Protein AF-A0ABD6CDL2-F1 (afdb_monomer_lite)

pLDDT: mean 93.13, std 12.52, range [41.25, 98.81]

Organism: NCBI:txid1126241

Sequence (153 aa):
MSIQTDAVYERGVHLAAWQAGVVGGLVGAGVMAVLMVLMNPPVLTAAIPALYGVSGGIAGVTIHLAHGAVLGVAFAAVVQSGAVGDRTVGRLLGAGIVWGVLVWATMAALVMPVWLASVGFPMAPPFPNFAVPSLLWHVVYGGALGAVYVVVR

Secondary structure (DSSP, 8-state):
----------------HHHHHHHHHHHHHHHHHHHHHHH-THIIIIIHHHTTT--SHHHHHHHHHHHHHHHHHHHHHHHHTTTT-S--HHHHHHHHHHHHHHHIIIIIIIIHHHHHHHTT-TTPPPSS---HHHHHHHHHHHHHHHHHHHHH-

Radius of gyration: 18.19 Å; chains: 1; bounding box: 58×33×52 Å

Foldseek 3Di:
DDDDDDDPPPPFQQDDLLVLLLVLLLQLLVQLQVLCVVPPVCCQQPQQLLLVPGGGNVSSSVSSSVVSSVLSSVLSVCVVVCVLPDPDLVSLLVSLLVSLQVCCVPVVQAVSLVSCVVSPPVPRDDHRRNDPSSSVSSSSSSNSSSNSSVRRD

Structure (mmCIF, N/CA/C/O backbone):
data_AF-A0ABD6CDL2-F1
#
_entry.id   AF-A0ABD6CDL2-F1
#
loop_
_atom_site.group_PDB
_atom_site.id
_atom_site.type_symbol
_atom_site.label_atom_id
_atom_site.label_alt_id
_atom_site.label_comp_id
_atom_site.label_asym_id
_atom_site.label_entity_id
_atom_site.label_seq_id
_atom_site.pdbx_PDB_ins_code
_atom_site.Cartn_x
_atom_site.Cartn_y
_atom_site.Cartn_z
_atom_site.occupancy
_atom_site.B_iso_or_equiv
_atom_site.auth_seq_id
_atom_site.auth_comp_id
_atom_site.auth_asym_id
_atom_site.auth_atom_id
_atom_site.pdbx_PDB_model_num
ATOM 1 N N . MET A 1 1 ? -41.133 19.613 31.901 1.00 41.25 1 MET A N 1
ATOM 2 C CA . MET A 1 1 ? -40.017 18.705 31.549 1.00 41.25 1 MET A CA 1
ATOM 3 C C . MET A 1 1 ? -39.926 18.736 30.025 1.00 41.25 1 MET A C 1
ATOM 5 O O . MET A 1 1 ? -40.907 18.340 29.422 1.00 41.25 1 MET A O 1
ATOM 9 N N . SER A 1 2 ? -38.995 19.419 29.332 1.00 50.16 2 SER A N 1
ATOM 10 C CA . SER A 1 2 ? -37.512 19.401 29.407 1.00 50.16 2 SER A CA 1
ATOM 11 C C . SER A 1 2 ? -37.005 17.952 29.325 1.00 50.16 2 SER A C 1
ATOM 13 O O . SER A 1 2 ? -37.412 17.165 30.168 1.00 50.16 2 SER A O 1
ATOM 15 N N . ILE A 1 3 ? -36.225 17.484 28.343 1.00 49.25 3 ILE A N 1
ATOM 16 C CA . ILE A 1 3 ? -35.431 18.062 27.240 1.00 49.25 3 ILE A CA 1
ATOM 17 C C . ILE A 1 3 ? -35.445 17.020 26.100 1.00 49.25 3 ILE A C 1
ATOM 19 O O . ILE A 1 3 ? -35.253 15.841 26.376 1.00 49.25 3 ILE A O 1
ATOM 23 N N . GLN A 1 4 ? -35.632 17.428 24.840 1.00 52.75 4 GLN A N 1
ATOM 24 C CA . GLN A 1 4 ? -35.309 16.587 23.681 1.00 52.75 4 GLN A CA 1
ATOM 25 C C . GLN A 1 4 ? -34.071 17.189 23.015 1.00 52.75 4 GLN A C 1
ATOM 27 O O . GLN A 1 4 ? -34.171 18.135 22.238 1.00 52.75 4 GLN A O 1
ATOM 32 N N . THR A 1 5 ? -32.902 16.658 23.355 1.00 65.38 5 THR A N 1
ATOM 33 C CA . THR A 1 5 ? -31.678 16.861 22.576 1.00 65.38 5 THR A CA 1
ATOM 34 C C . THR A 1 5 ? -31.195 15.472 22.243 1.00 65.38 5 THR A C 1
ATOM 36 O O . THR A 1 5 ? -30.789 14.784 23.161 1.00 65.38 5 THR A O 1
ATOM 39 N N . ASP A 1 6 ? -31.303 15.073 20.979 1.00 51.34 6 ASP A N 1
ATOM 40 C CA . ASP A 1 6 ? -30.509 13.995 20.383 1.00 51.34 6 ASP A CA 1
ATOM 41 C C . ASP A 1 6 ? -30.642 14.088 18.863 1.00 51.34 6 ASP A C 1
ATOM 43 O O . ASP A 1 6 ? -31.449 13.423 18.220 1.00 51.34 6 ASP A O 1
ATOM 47 N N . ALA A 1 7 ? -29.865 14.998 18.287 1.00 50.59 7 ALA A N 1
ATOM 48 C CA . ALA A 1 7 ? -29.439 14.907 16.899 1.00 50.59 7 ALA A CA 1
ATOM 49 C C . ALA A 1 7 ? -28.127 15.681 16.758 1.00 50.59 7 ALA A C 1
ATOM 51 O O . ALA A 1 7 ? -28.027 16.669 16.029 1.00 50.59 7 ALA A O 1
ATOM 52 N N . VAL A 1 8 ? -27.103 15.241 17.494 1.00 54.50 8 VAL A N 1
ATOM 53 C CA . VAL A 1 8 ? -25.739 15.486 17.031 1.00 54.50 8 VAL A CA 1
ATOM 54 C C . VAL A 1 8 ? -25.625 14.721 15.715 1.00 54.50 8 VAL A C 1
ATOM 56 O O . VAL A 1 8 ? -25.779 13.504 15.675 1.00 54.50 8 VAL A O 1
ATOM 59 N N . TYR A 1 9 ? -25.453 15.457 14.622 1.00 49.09 9 TYR A N 1
ATOM 60 C CA . TYR A 1 9 ? -25.135 14.920 13.307 1.00 49.09 9 TYR A CA 1
ATOM 61 C C . TYR A 1 9 ? -23.810 14.138 13.370 1.00 49.09 9 TYR A C 1
ATOM 63 O O . TYR A 1 9 ? -22.766 14.662 12.989 1.00 49.09 9 TYR A O 1
ATOM 71 N N . GLU A 1 10 ? -23.820 12.871 13.781 1.00 50.38 10 GLU A N 1
ATOM 72 C CA . GLU A 1 10 ? -22.742 11.949 13.415 1.00 50.38 10 GLU A CA 1
ATOM 73 C C . GLU A 1 10 ? -22.980 11.494 11.977 1.00 50.38 10 GLU A C 1
ATOM 75 O O . GLU A 1 10 ? -23.460 10.404 11.683 1.00 50.38 10 GLU A O 1
ATOM 80 N N . ARG A 1 11 ? -22.656 12.378 11.031 1.00 51.09 11 ARG A N 1
ATOM 81 C CA . ARG A 1 11 ? -22.564 12.020 9.613 1.00 51.09 11 ARG A CA 1
ATOM 82 C C . ARG A 1 11 ? -21.207 11.349 9.359 1.00 51.09 11 ARG A C 1
ATOM 84 O O . ARG A 1 11 ? -20.429 11.808 8.528 1.00 51.09 11 ARG A O 1
ATOM 91 N N . GLY A 1 12 ? -20.903 10.304 10.127 1.00 59.47 12 GLY A N 1
ATOM 92 C CA . GLY A 1 12 ? -19.770 9.420 9.884 1.00 59.47 12 GLY A CA 1
ATOM 93 C C . GLY A 1 12 ? -20.116 8.490 8.729 1.00 59.47 12 GLY A C 1
ATOM 94 O O . GLY A 1 12 ? -21.172 7.857 8.725 1.00 59.47 12 GLY A O 1
ATOM 95 N N . VAL A 1 13 ? -19.268 8.426 7.704 1.00 68.94 13 VAL A N 1
ATOM 96 C CA . VAL A 1 13 ? -19.440 7.436 6.637 1.00 68.94 13 VAL A CA 1
ATOM 97 C C . VAL A 1 13 ? -19.060 6.074 7.222 1.00 68.94 13 VAL A C 1
ATOM 99 O O . VAL A 1 13 ? -17.887 5.722 7.226 1.00 68.94 13 VAL A O 1
ATOM 102 N N . HIS A 1 14 ? -20.032 5.320 7.738 1.00 85.19 14 HIS A N 1
ATOM 103 C CA . HIS A 1 14 ? -19.809 3.942 8.180 1.00 85.19 14 HIS A CA 1
ATOM 104 C C . HIS A 1 14 ? -19.853 3.004 6.976 1.00 85.19 14 HIS A C 1
ATOM 106 O O . HIS A 1 14 ? -20.922 2.621 6.493 1.00 85.19 14 HIS A O 1
ATOM 112 N N . LEU A 1 15 ? -18.674 2.651 6.472 1.00 92.50 15 LEU A N 1
ATOM 113 C CA . LEU A 1 15 ? -18.523 1.743 5.343 1.00 92.50 15 LEU A CA 1
ATOM 114 C C . LEU A 1 15 ? -18.585 0.278 5.788 1.00 92.50 15 LEU A C 1
ATOM 116 O O . LEU A 1 15 ? -18.197 -0.083 6.903 1.00 92.50 15 LEU A O 1
ATOM 120 N N . ALA A 1 16 ? -19.003 -0.609 4.881 1.00 95.69 16 ALA A N 1
ATOM 121 C CA . ALA A 1 16 ? -18.757 -2.033 5.075 1.00 95.69 16 A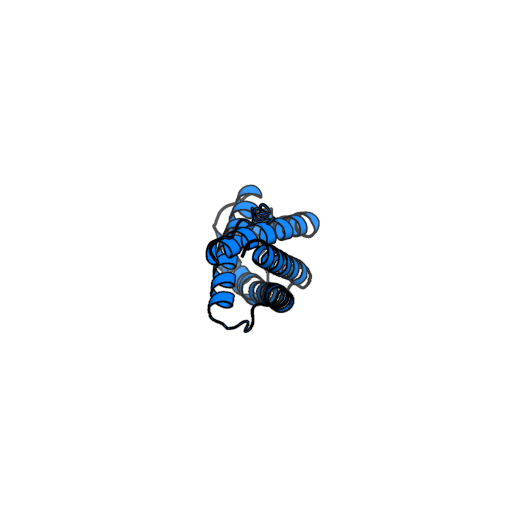LA A CA 1
ATOM 122 C C . A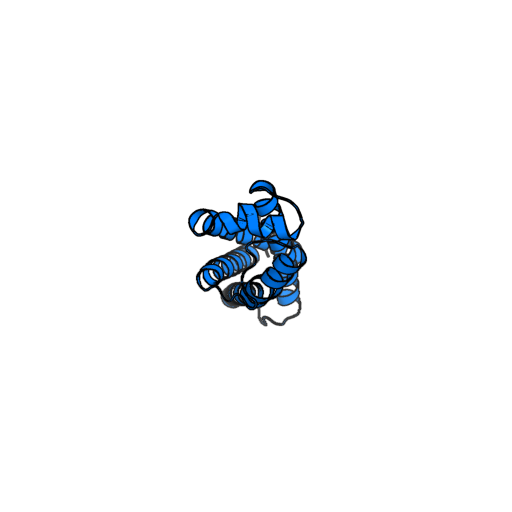LA A 1 16 ? -17.241 -2.285 5.169 1.00 95.69 16 ALA A C 1
ATOM 124 O O . ALA A 1 16 ? -16.448 -1.584 4.543 1.00 95.69 16 ALA A O 1
ATOM 125 N N . ALA A 1 17 ? -16.822 -3.317 5.906 1.00 95.75 17 ALA A N 1
ATOM 126 C CA . ALA A 1 17 ? -15.401 -3.587 6.156 1.00 95.75 17 ALA A CA 1
ATOM 127 C C . ALA A 1 17 ? -14.556 -3.627 4.868 1.00 95.75 17 ALA A C 1
ATOM 129 O O . ALA A 1 17 ? -13.508 -2.996 4.790 1.00 95.75 17 ALA A O 1
ATOM 130 N N . TRP A 1 18 ? -15.031 -4.306 3.821 1.00 97.62 18 TRP A N 1
ATOM 131 C CA . TRP A 1 18 ? -14.308 -4.373 2.550 1.00 97.62 18 TRP A CA 1
ATOM 132 C C . TRP A 1 18 ? -14.230 -3.011 1.840 1.00 97.62 18 TRP A C 1
ATOM 134 O O . TRP A 1 18 ? -13.211 -2.716 1.229 1.00 97.62 18 TRP A O 1
ATOM 144 N N . GLN A 1 19 ? -15.256 -2.159 1.959 1.00 98.44 19 GLN A N 1
ATOM 145 C CA . GLN A 1 19 ? -15.261 -0.802 1.398 1.00 98.44 19 GLN A CA 1
ATOM 146 C C . GLN A 1 19 ? -14.285 0.104 2.153 1.00 98.44 19 GLN A C 1
ATOM 148 O O . GLN A 1 19 ? -13.510 0.818 1.521 1.00 98.44 19 GLN A O 1
ATOM 153 N N . ALA A 1 20 ? -14.267 0.032 3.488 1.00 97.56 20 ALA A N 1
ATOM 154 C CA . ALA A 1 20 ? -13.263 0.702 4.315 1.00 97.56 20 ALA A CA 1
ATOM 155 C C . ALA A 1 20 ? -11.843 0.253 3.930 1.00 97.56 20 ALA A C 1
ATOM 157 O O . ALA A 1 20 ? -10.942 1.078 3.795 1.00 97.56 20 ALA A O 1
ATOM 158 N N . GLY A 1 21 ? -11.673 -1.048 3.668 1.00 98.31 21 GLY A N 1
ATOM 159 C CA . GLY A 1 21 ? -10.452 -1.628 3.117 1.00 98.31 21 GLY A CA 1
ATOM 160 C C . GLY A 1 21 ? -10.061 -1.025 1.768 1.00 98.31 21 GLY A C 1
ATOM 161 O O . GLY A 1 21 ? -8.927 -0.588 1.616 1.00 98.31 21 GLY A O 1
ATOM 162 N N . VAL A 1 22 ? -10.990 -0.934 0.809 1.00 98.75 22 VAL A N 1
ATOM 163 C CA . VAL A 1 22 ? -10.743 -0.305 -0.503 1.00 98.75 22 VAL A CA 1
ATOM 164 C C . VAL A 1 22 ? -10.304 1.149 -0.346 1.00 98.75 22 VAL A C 1
ATOM 166 O O . VAL A 1 22 ? -9.288 1.537 -0.917 1.00 98.75 22 VAL A O 1
ATOM 169 N N . VAL A 1 23 ? -11.032 1.951 0.436 1.00 98.50 23 VAL A N 1
ATOM 170 C CA . VAL A 1 23 ? -10.713 3.376 0.626 1.00 98.50 23 VAL A CA 1
ATOM 171 C C . VAL A 1 23 ? -9.357 3.539 1.316 1.00 98.50 23 VAL A C 1
ATOM 173 O O . VAL A 1 23 ? -8.524 4.311 0.842 1.00 98.50 23 VAL A O 1
ATOM 176 N N . GLY A 1 24 ? -9.088 2.767 2.373 1.00 98.56 24 GLY A N 1
ATOM 177 C CA . GLY A 1 24 ? -7.787 2.765 3.045 1.00 98.56 24 GLY A CA 1
ATOM 178 C C . GLY A 1 24 ? -6.647 2.308 2.136 1.00 98.56 24 GLY A C 1
ATOM 179 O O . GLY A 1 24 ? -5.582 2.919 2.137 1.00 98.56 24 GLY A O 1
ATOM 180 N N . GLY A 1 25 ? -6.887 1.295 1.305 1.00 98.75 25 GLY A N 1
ATOM 181 C CA . GLY A 1 25 ? -5.961 0.805 0.287 1.00 98.75 25 GLY A CA 1
ATOM 182 C C . GLY A 1 25 ? -5.621 1.840 -0.773 1.00 98.75 25 GLY A C 1
ATOM 183 O O . GLY A 1 25 ? -4.447 2.040 -1.077 1.00 98.75 25 GLY A O 1
ATOM 184 N N . LEU A 1 26 ? -6.625 2.543 -1.295 1.00 98.81 26 LEU A N 1
ATOM 185 C CA . LEU A 1 26 ? -6.431 3.616 -2.270 1.00 98.81 26 LEU A CA 1
ATOM 186 C C . LEU A 1 26 ? -5.655 4.791 -1.671 1.00 98.81 26 LEU A C 1
ATOM 188 O O . LEU A 1 26 ? -4.699 5.262 -2.284 1.00 98.81 26 LEU A O 1
ATOM 192 N N . VAL A 1 27 ? -6.027 5.244 -0.470 1.00 98.75 27 VAL A N 1
ATOM 193 C CA . VAL A 1 27 ? -5.327 6.346 0.210 1.00 98.75 27 VAL A CA 1
ATOM 194 C C . VAL A 1 27 ? -3.891 5.945 0.534 1.00 98.75 27 VAL A C 1
ATOM 196 O O . VAL A 1 27 ? -2.963 6.681 0.201 1.00 98.75 27 VAL A O 1
ATOM 199 N N . GLY A 1 28 ? -3.690 4.763 1.119 1.00 98.81 28 GLY A N 1
ATOM 200 C CA . GLY A 1 28 ? -2.362 4.251 1.436 1.00 98.81 28 GLY A CA 1
ATOM 201 C C . GLY A 1 28 ? -1.481 4.137 0.196 1.00 98.81 28 GLY A C 1
ATOM 202 O O . GLY A 1 28 ? -0.341 4.597 0.216 1.00 98.81 28 GLY A O 1
ATOM 203 N N . ALA A 1 29 ? -2.003 3.580 -0.901 1.00 98.75 29 ALA A N 1
ATOM 204 C CA . ALA A 1 29 ? -1.249 3.442 -2.146 1.00 98.75 29 ALA A CA 1
ATOM 205 C C . ALA A 1 29 ? -1.001 4.797 -2.819 1.00 98.75 29 ALA A C 1
ATOM 207 O O . ALA A 1 29 ? 0.043 4.994 -3.430 1.00 98.75 29 ALA A O 1
ATOM 208 N N . GLY A 1 30 ? -1.908 5.763 -2.668 1.00 98.69 30 GLY A N 1
ATOM 209 C CA . GLY A 1 30 ? -1.701 7.135 -3.128 1.00 98.69 30 GLY A CA 1
ATOM 210 C C . GLY A 1 30 ? -0.553 7.825 -2.391 1.00 98.69 30 GLY A C 1
ATOM 211 O O . GLY A 1 30 ? 0.351 8.366 -3.027 1.00 98.69 30 GLY A O 1
ATOM 212 N N . VAL A 1 31 ? -0.535 7.753 -1.056 1.00 98.62 31 VAL A N 1
ATOM 213 C CA . VAL A 1 31 ? 0.567 8.299 -0.242 1.00 98.62 31 VAL A CA 1
ATOM 214 C C . VAL A 1 31 ? 1.883 7.600 -0.588 1.00 98.62 31 VAL A C 1
ATOM 216 O O . VAL A 1 31 ? 2.911 8.252 -0.777 1.00 98.62 31 VAL A O 1
ATOM 219 N N . MET A 1 32 ? 1.847 6.277 -0.736 1.00 98.44 32 MET A N 1
ATOM 220 C CA . MET A 1 32 ? 2.998 5.485 -1.153 1.00 98.44 32 MET A CA 1
ATOM 221 C C . MET A 1 32 ? 3.511 5.897 -2.540 1.00 98.44 32 MET A C 1
ATOM 223 O O . MET A 1 32 ? 4.717 6.063 -2.718 1.00 98.44 32 MET A O 1
ATOM 227 N N . ALA A 1 33 ? 2.615 6.121 -3.503 1.00 98.31 33 ALA A N 1
ATOM 228 C CA . ALA A 1 33 ? 2.970 6.562 -4.846 1.00 98.31 33 ALA A CA 1
ATOM 229 C C . ALA A 1 33 ? 3.679 7.921 -4.831 1.00 98.31 33 ALA A C 1
ATOM 231 O O . ALA A 1 33 ? 4.666 8.095 -5.543 1.00 98.31 33 ALA A O 1
ATOM 232 N N . VAL A 1 34 ? 3.239 8.862 -3.987 1.00 98.31 34 VAL A N 1
ATOM 233 C CA . VAL A 1 34 ? 3.937 10.148 -3.807 1.00 98.31 34 VAL A CA 1
ATOM 234 C C . VAL A 1 34 ? 5.376 9.918 -3.339 1.00 98.31 34 VAL A C 1
ATOM 236 O O . VAL A 1 34 ? 6.301 10.482 -3.921 1.00 98.31 34 VAL A O 1
ATOM 239 N N . LEU A 1 35 ? 5.594 9.043 -2.352 1.00 97.56 35 LEU A N 1
ATOM 240 C CA . LEU A 1 35 ? 6.949 8.707 -1.896 1.00 97.56 35 LEU A CA 1
ATOM 241 C C . LEU A 1 35 ? 7.786 8.054 -3.001 1.00 97.56 35 LEU A C 1
ATOM 243 O O . LEU A 1 35 ? 8.952 8.407 -3.166 1.00 97.56 35 LEU A O 1
ATOM 247 N N . MET A 1 36 ? 7.201 7.150 -3.793 1.00 97.12 36 MET A N 1
ATOM 248 C CA . MET A 1 36 ? 7.892 6.546 -4.935 1.00 97.12 3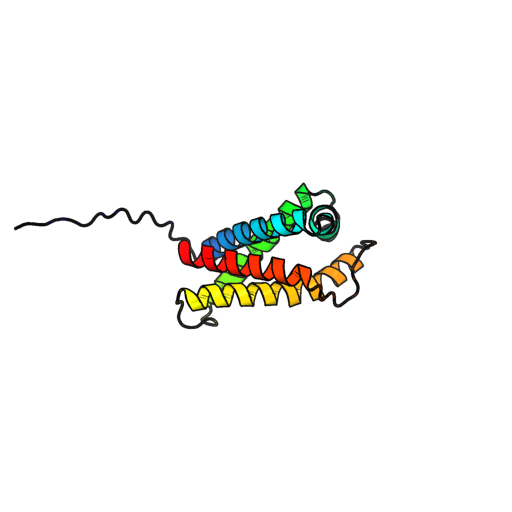6 MET A CA 1
ATOM 249 C C . MET A 1 36 ? 8.297 7.594 -5.972 1.00 97.12 36 MET A C 1
ATOM 251 O O . MET A 1 36 ? 9.430 7.560 -6.436 1.00 97.12 36 MET A O 1
ATOM 255 N N . VAL A 1 37 ? 7.423 8.548 -6.311 1.00 97.31 37 VAL A N 1
ATOM 256 C CA . VAL A 1 37 ? 7.759 9.639 -7.245 1.00 97.31 37 VAL A CA 1
ATOM 257 C C . VAL A 1 37 ? 8.938 10.464 -6.730 1.00 97.31 37 VAL A C 1
ATOM 259 O O . VAL A 1 37 ? 9.809 10.831 -7.513 1.00 97.31 37 VAL A O 1
ATOM 262 N N . LEU A 1 38 ? 8.992 10.729 -5.423 1.00 97.12 38 LEU A N 1
ATOM 263 C CA . LEU A 1 38 ? 10.046 11.545 -4.817 1.00 97.12 38 LEU A CA 1
ATOM 264 C C . LEU A 1 38 ? 11.373 10.794 -4.637 1.00 97.12 38 LEU A C 1
ATOM 266 O O . LEU A 1 38 ? 12.431 11.415 -4.681 1.00 97.12 38 LEU A O 1
ATOM 270 N N . MET A 1 39 ? 11.331 9.479 -4.408 1.00 96.69 39 MET A N 1
ATOM 271 C CA . MET A 1 39 ? 12.503 8.704 -3.981 1.00 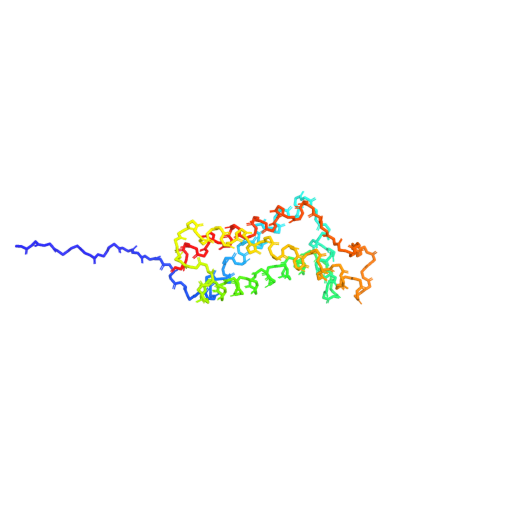96.69 39 MET A CA 1
ATOM 272 C C . MET A 1 39 ? 13.020 7.728 -5.044 1.00 96.69 39 MET A C 1
ATOM 274 O O . MET A 1 39 ? 14.213 7.436 -5.065 1.00 96.69 39 MET A O 1
ATOM 278 N N . ASN A 1 40 ? 12.148 7.188 -5.900 1.00 96.62 40 ASN A N 1
ATOM 279 C CA . ASN A 1 40 ? 12.512 6.270 -6.983 1.00 96.62 40 ASN A CA 1
ATOM 280 C C . ASN A 1 40 ? 11.436 6.230 -8.099 1.00 96.62 40 ASN A C 1
ATOM 282 O O . ASN A 1 40 ? 10.743 5.216 -8.264 1.00 96.62 40 ASN A O 1
ATOM 286 N N . PRO A 1 41 ? 11.278 7.317 -8.880 1.00 96.62 41 PRO A N 1
ATOM 287 C CA . PRO A 1 41 ? 10.234 7.414 -9.902 1.00 96.62 41 PRO A CA 1
ATOM 288 C C . PRO A 1 41 ? 10.175 6.247 -10.915 1.00 96.62 41 PRO A C 1
ATOM 290 O O . PRO A 1 41 ? 9.058 5.854 -11.270 1.00 96.62 41 PRO A O 1
ATOM 293 N N . PRO A 1 42 ? 11.302 5.634 -11.352 1.00 96.69 42 PRO A N 1
ATOM 294 C CA . PRO A 1 42 ? 11.291 4.467 -12.242 1.00 96.69 42 PRO A CA 1
ATOM 295 C C . PRO A 1 42 ? 10.435 3.282 -11.776 1.00 96.69 42 PRO A C 1
ATOM 297 O O . PRO A 1 42 ? 9.972 2.498 -12.608 1.00 96.69 42 PRO A O 1
ATOM 300 N N . VAL A 1 43 ? 10.176 3.146 -10.470 1.00 96.38 43 VAL A N 1
ATOM 301 C CA . VAL A 1 43 ? 9.294 2.091 -9.946 1.00 96.38 43 VAL A CA 1
ATOM 302 C C . VAL A 1 43 ? 7.877 2.232 -10.509 1.00 96.38 43 VAL A C 1
ATOM 304 O O . VAL A 1 43 ? 7.300 1.243 -10.957 1.00 96.38 43 VAL A O 1
ATOM 307 N N . LEU A 1 44 ? 7.334 3.453 -10.553 1.00 97.56 44 LEU A N 1
ATOM 308 C CA . LEU A 1 44 ? 5.998 3.718 -11.093 1.00 97.56 44 LEU A CA 1
ATOM 309 C C . LEU A 1 44 ? 6.000 3.869 -12.611 1.00 97.56 44 LEU A C 1
ATOM 311 O O . LEU A 1 44 ? 5.038 3.478 -13.259 1.00 97.56 44 LEU A O 1
ATOM 315 N N . THR A 1 45 ? 7.040 4.448 -13.205 1.00 97.62 45 THR A N 1
ATOM 316 C CA . THR A 1 45 ? 7.018 4.747 -14.647 1.00 97.62 45 THR A CA 1
ATOM 317 C C . THR A 1 45 ? 7.439 3.574 -15.526 1.00 97.62 45 THR A C 1
ATOM 319 O O . THR A 1 45 ? 7.062 3.548 -16.699 1.00 97.62 45 THR A O 1
ATOM 322 N N . ALA A 1 46 ? 8.173 2.604 -14.970 1.00 97.50 46 ALA A N 1
ATOM 323 C CA . ALA A 1 46 ? 8.681 1.447 -15.701 1.00 97.50 46 ALA A CA 1
ATOM 324 C C . ALA A 1 46 ? 8.341 0.114 -15.023 1.00 97.50 46 ALA A C 1
ATOM 326 O O . ALA A 1 46 ? 7.666 -0.709 -15.634 1.00 97.50 46 ALA A O 1
ATOM 327 N N . ALA A 1 47 ? 8.765 -0.109 -13.774 1.00 97.25 47 ALA A N 1
ATOM 328 C CA . ALA A 1 47 ? 8.690 -1.444 -13.171 1.00 97.25 47 ALA A CA 1
ATOM 329 C C . ALA A 1 47 ? 7.243 -1.933 -12.970 1.00 97.25 47 ALA A C 1
ATOM 331 O O . ALA A 1 47 ? 6.874 -2.994 -13.460 1.00 97.25 47 ALA A O 1
ATOM 332 N N . ILE A 1 48 ? 6.397 -1.155 -12.289 1.00 97.81 48 ILE A N 1
ATOM 333 C CA . ILE A 1 48 ? 5.001 -1.534 -12.027 1.00 97.81 48 ILE A CA 1
ATOM 334 C C . ILE A 1 48 ? 4.189 -1.769 -13.314 1.00 97.81 48 ILE A C 1
ATOM 336 O O . ILE A 1 48 ? 3.544 -2.815 -13.399 1.00 97.81 48 ILE A O 1
ATOM 340 N N . PRO A 1 49 ? 4.186 -0.875 -14.323 1.00 98.25 49 PRO A N 1
ATOM 341 C CA . PRO A 1 49 ? 3.426 -1.131 -15.544 1.00 98.25 49 PRO A CA 1
ATOM 342 C C . PRO A 1 49 ? 3.979 -2.326 -16.342 1.00 98.25 49 PRO A C 1
ATOM 344 O O . PRO A 1 49 ? 3.190 -3.081 -16.915 1.00 98.25 49 PRO A O 1
ATOM 347 N N . ALA A 1 50 ? 5.295 -2.575 -16.302 1.00 98.12 50 ALA A N 1
ATOM 348 C CA . ALA A 1 50 ? 5.909 -3.715 -16.986 1.00 98.12 50 ALA A CA 1
ATOM 349 C C . ALA A 1 50 ? 5.398 -5.076 -16.485 1.00 98.12 50 ALA A C 1
ATOM 351 O O . ALA A 1 50 ? 5.313 -6.002 -17.287 1.00 98.12 50 ALA A O 1
ATOM 352 N N . LEU A 1 51 ? 4.974 -5.193 -15.216 1.00 97.75 51 LEU A N 1
ATOM 353 C CA . LEU A 1 51 ? 4.332 -6.412 -14.683 1.00 97.75 51 LEU A CA 1
ATOM 354 C C . LEU A 1 51 ? 3.137 -6.865 -15.542 1.00 97.75 51 LEU A C 1
ATOM 356 O O . LEU A 1 51 ? 2.849 -8.054 -15.645 1.00 97.75 51 LEU A O 1
ATOM 360 N N . TYR A 1 52 ? 2.458 -5.918 -16.189 1.00 97.88 52 TYR A N 1
ATOM 361 C CA . TYR A 1 52 ? 1.276 -6.165 -17.013 1.00 97.88 52 TYR A CA 1
ATOM 362 C C . TYR A 1 52 ? 1.550 -5.990 -18.512 1.00 97.88 52 TYR A C 1
ATOM 364 O O . TYR A 1 52 ? 0.612 -5.896 -19.299 1.00 97.88 52 TYR A O 1
ATOM 372 N N . GLY A 1 53 ? 2.823 -5.925 -18.920 1.00 96.69 53 GLY A N 1
ATOM 373 C CA . GLY A 1 53 ? 3.211 -5.749 -20.323 1.00 96.69 53 GLY A CA 1
ATOM 374 C C . GLY A 1 53 ? 2.855 -4.378 -20.907 1.00 96.69 53 GLY A C 1
ATOM 375 O O . GLY A 1 53 ? 2.814 -4.223 -22.126 1.00 96.69 53 GLY A O 1
ATOM 376 N N . VAL A 1 54 ? 2.587 -3.384 -20.056 1.00 96.94 54 VAL A N 1
ATOM 377 C CA . VAL A 1 54 ? 2.262 -2.008 -20.460 1.00 96.94 54 VAL A CA 1
ATOM 378 C C . VAL A 1 54 ? 3.354 -1.037 -20.007 1.00 96.94 54 VAL A C 1
ATOM 380 O O . VAL A 1 54 ? 4.293 -1.409 -19.304 1.00 96.94 54 VAL A O 1
ATOM 383 N N . SER A 1 55 ? 3.258 0.227 -20.419 1.00 94.81 55 SER A N 1
ATOM 384 C CA . SER A 1 55 ? 4.243 1.262 -20.092 1.00 94.81 55 SER A CA 1
ATOM 385 C C . SER A 1 55 ? 3.586 2.594 -19.725 1.00 94.81 55 SER A C 1
ATOM 387 O O . SER A 1 55 ? 2.411 2.836 -20.007 1.00 94.81 55 SER A O 1
ATOM 389 N N . GLY A 1 56 ? 4.365 3.470 -19.086 1.00 95.31 56 GLY A N 1
ATOM 390 C CA . GLY A 1 56 ? 3.962 4.836 -18.763 1.00 95.31 56 GLY A CA 1
ATOM 391 C C . GLY A 1 56 ? 3.517 5.026 -17.312 1.00 95.31 56 GLY A C 1
ATOM 392 O O . GLY A 1 56 ? 2.901 4.161 -16.693 1.00 95.31 56 GLY A O 1
ATOM 393 N N . GLY A 1 57 ? 3.814 6.212 -16.771 1.00 96.50 57 GLY A N 1
ATOM 394 C CA . GLY A 1 57 ? 3.558 6.543 -15.366 1.00 96.50 57 GLY A CA 1
ATOM 395 C C . GLY A 1 57 ? 2.084 6.511 -14.969 1.00 96.50 57 GLY A C 1
ATOM 396 O O . GLY A 1 57 ? 1.777 6.081 -13.864 1.00 96.50 57 GLY A O 1
ATOM 397 N N . ILE A 1 58 ? 1.167 6.892 -15.868 1.00 97.50 58 ILE A N 1
ATOM 398 C CA . ILE A 1 58 ? -0.279 6.808 -15.599 1.00 97.50 58 ILE A CA 1
ATOM 399 C C . ILE A 1 58 ? -0.683 5.348 -15.385 1.00 97.50 58 ILE A C 1
ATOM 401 O O . ILE A 1 58 ? -1.281 5.036 -14.361 1.00 97.50 58 ILE A O 1
ATOM 405 N N . ALA A 1 59 ? -0.292 4.449 -16.298 1.00 98.25 59 ALA A N 1
ATOM 406 C CA . ALA A 1 59 ? -0.571 3.022 -16.160 1.00 98.25 59 ALA A CA 1
ATOM 407 C C . ALA A 1 59 ? 0.014 2.469 -14.854 1.00 98.25 59 ALA A C 1
ATOM 409 O O . ALA A 1 59 ? -0.682 1.779 -14.113 1.00 98.25 59 ALA A O 1
ATOM 410 N N . GLY A 1 60 ? 1.254 2.833 -14.524 1.00 98.44 60 GLY A N 1
ATOM 411 C CA . GLY A 1 60 ? 1.889 2.405 -13.283 1.00 98.44 60 GLY A CA 1
ATOM 412 C C . GLY A 1 60 ? 1.188 2.887 -12.017 1.00 98.44 60 GLY A C 1
ATOM 413 O O . GLY A 1 60 ? 0.957 2.086 -11.115 1.00 98.44 60 GLY A O 1
ATOM 414 N N . VAL A 1 61 ? 0.786 4.160 -11.952 1.00 98.50 61 VAL A N 1
ATOM 415 C CA . VAL A 1 61 ? 0.007 4.698 -10.823 1.00 98.50 61 VAL A CA 1
ATOM 416 C C . VAL A 1 61 ? -1.353 4.010 -10.727 1.00 98.50 61 VAL A C 1
ATOM 418 O O . VAL A 1 61 ? -1.732 3.578 -9.641 1.00 98.50 61 VAL A O 1
ATOM 421 N N . THR A 1 62 ? -2.071 3.841 -11.841 1.00 98.62 62 THR A N 1
ATOM 422 C CA . THR A 1 62 ? -3.368 3.148 -11.858 1.00 98.62 62 THR A CA 1
ATOM 423 C C . THR A 1 62 ? -3.242 1.713 -11.350 1.00 98.62 62 THR A C 1
ATOM 425 O O . THR A 1 62 ? -4.002 1.304 -10.473 1.00 98.62 62 THR A O 1
ATOM 428 N N . ILE A 1 63 ? -2.255 0.964 -11.846 1.00 98.69 63 ILE A N 1
ATOM 429 C CA . ILE A 1 63 ? -1.981 -0.410 -11.414 1.00 98.69 63 ILE A CA 1
ATOM 430 C C . ILE A 1 63 ? -1.592 -0.437 -9.932 1.00 98.69 63 ILE A C 1
ATOM 432 O O . ILE A 1 63 ? -2.055 -1.305 -9.192 1.00 98.69 63 ILE A O 1
ATOM 436 N N . HIS A 1 64 ? -0.775 0.508 -9.466 1.00 98.56 64 HIS A N 1
ATOM 437 C CA . HIS A 1 64 ? -0.370 0.578 -8.064 1.00 98.56 64 HIS A CA 1
ATOM 438 C C . HIS A 1 64 ? -1.563 0.822 -7.127 1.00 98.56 64 HIS A C 1
ATOM 440 O O . HIS A 1 64 ? -1.738 0.098 -6.146 1.00 98.56 64 HIS A O 1
ATOM 446 N N . LEU A 1 65 ? -2.427 1.783 -7.467 1.00 98.75 65 LEU A N 1
ATOM 447 C CA . LEU A 1 65 ? -3.660 2.058 -6.725 1.00 98.75 65 LEU A CA 1
ATOM 448 C C . LEU A 1 65 ? -4.613 0.856 -6.740 1.00 98.75 65 LEU A C 1
ATOM 450 O O . LEU A 1 65 ? -5.208 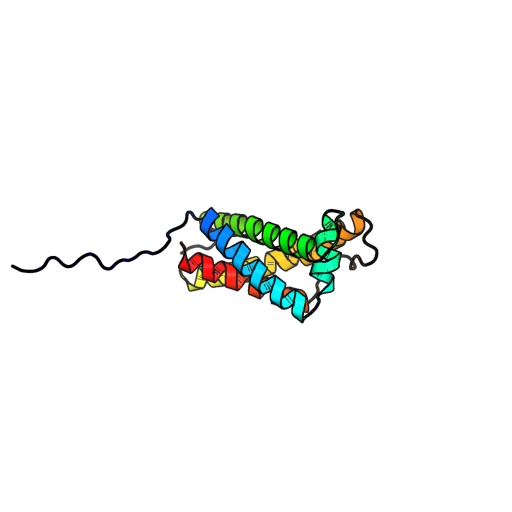0.540 -5.711 1.00 98.75 65 LEU A O 1
ATOM 454 N N . ALA A 1 66 ? -4.721 0.153 -7.872 1.00 98.75 66 ALA A N 1
ATOM 455 C CA . ALA A 1 66 ? -5.539 -1.051 -7.983 1.00 98.75 66 ALA A CA 1
ATOM 456 C C . ALA A 1 66 ? -5.054 -2.164 -7.038 1.00 98.75 66 ALA A C 1
ATOM 458 O O . ALA A 1 66 ? -5.865 -2.735 -6.308 1.00 98.75 66 ALA A O 1
ATOM 459 N N . HIS A 1 67 ? -3.742 -2.427 -6.973 1.00 98.62 67 HIS A N 1
ATOM 460 C CA . HIS A 1 67 ? -3.197 -3.360 -5.979 1.00 98.62 67 HIS A CA 1
ATOM 461 C C . HIS A 1 67 ? -3.482 -2.890 -4.557 1.00 98.62 67 HIS A C 1
ATOM 463 O O . HIS A 1 67 ? -3.906 -3.700 -3.739 1.00 98.62 67 HIS A O 1
ATOM 469 N N . GLY A 1 68 ? -3.297 -1.599 -4.268 1.00 98.81 68 GLY A N 1
ATOM 470 C CA . GLY A 1 68 ? -3.621 -1.019 -2.964 1.00 98.81 68 GLY A CA 1
ATOM 471 C C . GLY A 1 68 ? -5.061 -1.301 -2.542 1.00 98.81 68 GLY A C 1
ATOM 472 O O . GLY A 1 68 ? -5.298 -1.801 -1.447 1.00 98.81 68 GLY A O 1
ATOM 473 N N . ALA A 1 69 ? -6.027 -1.066 -3.432 1.00 98.81 69 ALA A N 1
ATOM 474 C CA . ALA A 1 69 ? -7.436 -1.354 -3.174 1.00 98.81 69 ALA A CA 1
ATOM 475 C C . ALA A 1 69 ? -7.688 -2.845 -2.880 1.00 98.81 69 ALA A C 1
ATOM 477 O O . ALA A 1 69 ? -8.342 -3.176 -1.889 1.00 98.81 69 ALA A O 1
ATOM 478 N N . VAL A 1 70 ? -7.142 -3.747 -3.705 1.00 98.81 70 VAL A N 1
ATOM 479 C CA . VAL A 1 70 ? -7.295 -5.206 -3.534 1.00 98.81 70 VAL A CA 1
ATOM 480 C C . VAL A 1 70 ? -6.658 -5.681 -2.225 1.00 98.81 70 VAL A C 1
ATOM 482 O O . VAL A 1 70 ? -7.270 -6.426 -1.458 1.00 98.81 70 VAL A O 1
ATOM 485 N N . LEU A 1 71 ? -5.450 -5.207 -1.924 1.00 98.81 71 LEU A N 1
ATOM 486 C CA . LEU A 1 71 ? -4.750 -5.508 -0.678 1.00 98.81 71 LEU A CA 1
ATOM 487 C C . LEU A 1 71 ? -5.477 -4.924 0.537 1.00 98.81 71 LEU A C 1
ATOM 489 O O . LEU A 1 71 ? -5.418 -5.503 1.620 1.00 98.81 71 LEU A O 1
ATOM 493 N N . GLY A 1 72 ? -6.183 -3.808 0.378 1.00 98.75 72 GLY A N 1
ATOM 494 C CA . GLY A 1 72 ? -7.025 -3.249 1.425 1.00 98.75 72 GLY A CA 1
ATOM 495 C C . GLY A 1 72 ? -8.262 -4.094 1.725 1.00 98.75 72 GLY A C 1
ATOM 496 O O . GLY A 1 72 ? -8.614 -4.268 2.893 1.00 98.75 72 GLY A O 1
ATOM 497 N N . VAL A 1 73 ? -8.876 -4.711 0.712 1.00 98.81 73 VAL A N 1
ATOM 498 C CA . VAL A 1 73 ? -9.923 -5.728 0.928 1.00 98.81 73 VAL A CA 1
ATOM 499 C C . VAL A 1 73 ? -9.363 -6.925 1.700 1.00 98.81 73 VAL A C 1
ATOM 501 O O . VAL A 1 73 ? -9.994 -7.387 2.651 1.00 98.81 73 VAL A O 1
ATOM 504 N N . ALA A 1 74 ? -8.167 -7.399 1.340 1.00 98.69 74 ALA A N 1
ATOM 505 C CA . ALA A 1 74 ? -7.514 -8.502 2.044 1.00 98.69 74 ALA A CA 1
ATOM 506 C C . ALA A 1 74 ? -7.198 -8.148 3.509 1.00 98.69 74 ALA A C 1
ATOM 508 O O . ALA A 1 74 ? -7.482 -8.943 4.405 1.00 98.69 74 ALA A O 1
ATOM 509 N N . PHE A 1 75 ? -6.711 -6.933 3.779 1.00 98.62 75 PHE A N 1
ATOM 510 C CA . PHE A 1 75 ? -6.541 -6.435 5.146 1.00 98.62 75 PHE A CA 1
ATOM 511 C C . PHE A 1 75 ? -7.856 -6.451 5.931 1.00 98.62 75 PHE A C 1
ATOM 513 O O . PHE A 1 75 ? -7.907 -6.964 7.050 1.00 98.62 75 PHE A O 1
ATOM 520 N N . ALA A 1 76 ? -8.934 -5.930 5.338 1.00 98.19 76 ALA A N 1
ATOM 521 C CA . ALA A 1 76 ? -10.245 -5.936 5.973 1.00 98.19 76 ALA A CA 1
ATOM 522 C C . ALA A 1 76 ? -10.701 -7.367 6.296 1.00 98.19 76 ALA A C 1
ATOM 524 O O . ALA A 1 76 ? -11.202 -7.616 7.389 1.00 98.19 76 ALA A O 1
ATOM 525 N N . ALA A 1 77 ? -10.472 -8.329 5.397 1.00 98.12 77 ALA A N 1
ATOM 526 C CA . ALA A 1 77 ? -10.770 -9.737 5.651 1.00 98.12 77 ALA A CA 1
ATOM 527 C C . ALA A 1 77 ? -9.973 -10.294 6.848 1.00 98.12 77 ALA A C 1
ATOM 529 O O . ALA A 1 77 ? -10.552 -10.965 7.704 1.00 98.12 77 ALA A O 1
ATOM 530 N N . VAL A 1 78 ? -8.684 -9.959 6.971 1.00 97.69 78 VAL A N 1
ATOM 531 C CA . VAL A 1 78 ? -7.849 -10.352 8.123 1.00 97.69 78 VAL A CA 1
ATOM 532 C C . VAL A 1 78 ? -8.389 -9.760 9.428 1.00 97.69 78 VAL A C 1
ATOM 534 O O . VAL A 1 78 ? -8.579 -10.494 10.399 1.00 97.69 78 VAL A O 1
ATOM 537 N N . VAL A 1 79 ? -8.720 -8.468 9.457 1.00 96.94 79 VAL A N 1
ATOM 538 C CA . VAL A 1 79 ? -9.336 -7.821 10.633 1.00 96.94 79 VAL A CA 1
ATOM 539 C C . VAL A 1 79 ? -10.674 -8.480 10.996 1.00 96.94 79 VAL A C 1
ATOM 541 O O . VAL A 1 79 ? -10.993 -8.682 12.175 1.00 96.94 79 VAL A O 1
ATOM 544 N N . GLN A 1 80 ? -11.464 -8.844 9.985 1.00 95.94 80 GLN A N 1
ATOM 545 C CA . GLN A 1 80 ? -12.773 -9.463 10.169 1.00 95.94 80 GLN A CA 1
ATOM 546 C C . GLN A 1 80 ? -12.690 -10.921 10.634 1.00 95.94 80 GLN A C 1
ATOM 548 O O . GLN A 1 80 ? -13.571 -11.346 11.376 1.00 95.94 80 GLN A O 1
ATOM 553 N N . SER A 1 81 ? -11.619 -11.644 10.292 1.00 96.25 81 SER A N 1
ATOM 554 C CA . SER A 1 81 ? -11.389 -13.035 10.715 1.00 96.25 81 SER A CA 1
ATOM 555 C C . SER A 1 81 ? -11.183 -13.215 12.226 1.00 96.25 81 SER A C 1
ATOM 557 O O . SER A 1 81 ? -11.276 -14.329 12.729 1.00 96.25 81 SER A O 1
ATOM 559 N N . GLY A 1 82 ? -10.888 -12.129 12.952 1.00 92.00 82 GLY A N 1
ATOM 560 C CA . GLY A 1 82 ? -10.563 -12.160 14.381 1.00 92.00 82 GLY A CA 1
ATOM 561 C C . GLY A 1 82 ? -9.066 -12.267 14.689 1.00 92.00 82 GLY A C 1
ATOM 562 O O . GLY A 1 82 ? -8.689 -12.142 15.849 1.00 92.00 82 GLY A O 1
ATOM 563 N N . ALA A 1 83 ? -8.199 -12.399 13.677 1.00 92.94 83 ALA A N 1
ATOM 564 C CA . ALA A 1 83 ? -6.745 -12.512 13.852 1.00 92.94 83 ALA A CA 1
ATOM 565 C C . ALA A 1 83 ? -6.089 -11.323 14.588 1.00 92.94 83 ALA A C 1
ATOM 567 O O . ALA A 1 83 ? -5.030 -11.474 15.188 1.00 92.94 83 ALA A O 1
ATOM 568 N N . VAL A 1 84 ? -6.717 -10.142 14.558 1.00 91.06 84 VAL A N 1
ATOM 569 C CA . VAL A 1 84 ? -6.233 -8.920 15.232 1.00 91.06 84 VAL A CA 1
ATOM 570 C C . VAL A 1 84 ? -6.704 -8.834 16.700 1.00 91.06 84 VAL A C 1
ATOM 572 O O . VAL A 1 84 ? -6.210 -8.006 17.466 1.00 91.06 84 VAL A O 1
ATOM 575 N N . GLY A 1 85 ? -7.629 -9.704 17.124 1.00 90.94 85 GLY A N 1
ATOM 576 C CA . GLY A 1 85 ? -8.271 -9.645 18.439 1.00 90.94 85 GLY A CA 1
ATOM 577 C C . GLY A 1 85 ? -9.184 -8.424 18.587 1.00 90.94 85 GLY A C 1
ATOM 578 O O . GLY A 1 85 ? -9.835 -8.004 17.626 1.00 90.94 85 GLY A O 1
ATOM 579 N N . ASP A 1 86 ? -9.233 -7.843 19.791 1.00 88.88 86 ASP A N 1
ATOM 580 C CA . ASP A 1 86 ? -10.039 -6.641 20.059 1.00 88.88 86 ASP A CA 1
ATOM 581 C C . ASP A 1 86 ? -9.627 -5.492 19.136 1.00 88.88 86 ASP A C 1
ATOM 583 O O . ASP A 1 86 ? -8.453 -5.130 19.049 1.00 88.88 86 ASP A O 1
ATOM 587 N N . ARG A 1 87 ? -10.604 -4.884 18.468 1.00 89.88 87 ARG A N 1
ATOM 588 C CA . ARG A 1 87 ? -10.390 -3.871 17.425 1.00 89.88 87 ARG A CA 1
ATOM 589 C C . ARG A 1 87 ? -10.224 -2.469 18.008 1.00 89.88 87 ARG A C 1
ATOM 591 O O . ARG A 1 87 ? -10.915 -1.535 17.615 1.00 89.88 87 ARG A O 1
ATOM 598 N N . THR A 1 88 ? -9.321 -2.323 18.973 1.00 93.75 88 THR A N 1
ATOM 599 C CA . THR A 1 88 ? -8.951 -1.000 19.486 1.00 93.75 88 THR A CA 1
ATOM 600 C C . THR A 1 88 ? -8.192 -0.217 18.414 1.00 93.75 88 THR A C 1
ATOM 602 O O . THR A 1 88 ? -7.521 -0.805 17.562 1.00 93.75 88 THR A O 1
ATOM 605 N N . VAL A 1 89 ? -8.250 1.117 18.476 1.00 94.69 89 VAL A N 1
ATOM 606 C CA . VAL A 1 89 ? -7.550 2.005 17.528 1.00 94.69 89 VAL A CA 1
ATOM 607 C C . VAL A 1 89 ? -6.071 1.625 17.392 1.00 94.69 89 VAL A C 1
ATOM 609 O O . VAL A 1 89 ? -5.580 1.425 16.284 1.00 94.69 89 VAL A O 1
ATOM 612 N N . GLY A 1 90 ? -5.373 1.441 18.519 1.00 94.25 90 GLY A N 1
ATOM 613 C CA . GLY A 1 90 ? -3.955 1.073 18.521 1.00 94.25 90 GLY A CA 1
ATOM 614 C C . GLY A 1 90 ? -3.672 -0.278 17.855 1.00 94.25 90 GLY A C 1
ATOM 615 O O . GLY A 1 90 ? -2.699 -0.398 17.112 1.00 94.25 90 GLY A O 1
ATOM 616 N N . ARG A 1 91 ? -4.536 -1.283 18.057 1.00 95.25 91 ARG A N 1
ATOM 617 C CA . ARG A 1 91 ? -4.385 -2.597 17.413 1.00 95.25 91 ARG A CA 1
ATOM 618 C C . ARG A 1 91 ? -4.641 -2.540 15.912 1.00 95.25 91 ARG A C 1
ATOM 620 O O . ARG A 1 91 ? -3.912 -3.185 15.170 1.00 95.25 91 ARG A O 1
ATOM 627 N N . LEU A 1 92 ? -5.617 -1.756 15.453 1.00 96.06 92 LEU A N 1
ATOM 628 C CA . LEU A 1 92 ? -5.891 -1.594 14.020 1.00 96.06 92 LEU A CA 1
ATOM 629 C C . LEU A 1 92 ? -4.769 -0.835 13.298 1.00 96.06 92 LEU A C 1
ATOM 631 O O . LEU A 1 92 ? -4.356 -1.250 12.215 1.00 96.06 92 LEU A O 1
ATOM 635 N N . LEU A 1 93 ? -4.221 0.216 13.917 1.00 97.12 93 LEU A N 1
ATOM 636 C CA . LEU A 1 93 ? -3.040 0.917 13.399 1.00 97.12 93 LEU A CA 1
ATOM 637 C C . LEU A 1 93 ? -1.819 -0.011 13.337 1.00 97.12 93 LEU A C 1
ATOM 639 O O . LEU A 1 93 ? -1.159 -0.099 12.301 1.00 97.12 93 LEU A O 1
ATOM 643 N N . GLY A 1 94 ? -1.549 -0.748 14.420 1.00 97.44 94 GLY A N 1
ATOM 644 C CA . GLY A 1 94 ? -0.463 -1.730 14.468 1.00 97.44 94 GLY A CA 1
ATOM 645 C C . GLY A 1 94 ? -0.630 -2.842 13.430 1.00 97.44 94 GLY A C 1
ATOM 646 O O . GLY A 1 94 ? 0.323 -3.176 12.729 1.00 97.44 94 GLY A O 1
ATOM 647 N N . ALA A 1 95 ? -1.850 -3.360 13.264 1.00 98.06 95 ALA A N 1
ATOM 648 C CA . ALA A 1 95 ? -2.171 -4.344 12.237 1.00 98.06 95 ALA A CA 1
ATOM 649 C C . ALA A 1 95 ? -1.934 -3.791 10.827 1.00 98.06 95 ALA A C 1
ATOM 651 O O . ALA A 1 95 ? -1.413 -4.513 9.983 1.00 98.06 95 ALA A O 1
ATOM 652 N N . GLY A 1 96 ? -2.266 -2.520 10.574 1.00 98.50 96 GLY A N 1
ATOM 653 C CA . GLY A 1 96 ? -1.970 -1.850 9.309 1.00 98.50 96 GLY A CA 1
ATOM 654 C C . GLY A 1 96 ? -0.469 -1.805 9.017 1.00 98.50 96 GLY A C 1
ATOM 655 O O . GLY A 1 96 ? -0.039 -2.191 7.932 1.00 98.50 96 GLY A O 1
ATOM 656 N N . ILE A 1 97 ? 0.354 -1.420 9.997 1.00 98.56 97 ILE A N 1
ATOM 657 C CA . ILE A 1 97 ? 1.820 -1.407 9.851 1.00 98.56 97 ILE A CA 1
ATOM 658 C C . ILE A 1 97 ? 2.354 -2.814 9.561 1.00 98.56 97 ILE A C 1
ATOM 660 O O . ILE A 1 97 ? 3.105 -2.997 8.601 1.00 98.56 97 ILE A O 1
ATOM 664 N N . VAL A 1 98 ? 1.937 -3.816 10.344 1.00 98.56 98 VAL A N 1
ATOM 665 C CA . VAL A 1 98 ? 2.321 -5.222 10.129 1.00 98.56 98 VAL A CA 1
ATOM 666 C C . VAL A 1 98 ? 1.897 -5.692 8.738 1.00 98.56 98 VAL A C 1
ATOM 668 O O . VAL A 1 98 ? 2.692 -6.309 8.034 1.00 98.56 98 VAL A O 1
ATOM 671 N N . TRP A 1 99 ? 0.685 -5.348 8.304 1.00 98.69 99 TRP A N 1
ATOM 672 C CA . TRP A 1 99 ? 0.195 -5.640 6.960 1.00 98.69 99 TRP A CA 1
ATOM 673 C C . TRP A 1 99 ? 1.088 -5.028 5.878 1.00 98.69 99 TRP A C 1
ATOM 675 O O . TRP A 1 99 ? 1.461 -5.720 4.935 1.00 98.69 99 TRP A O 1
ATOM 685 N N . GLY A 1 100 ? 1.510 -3.772 6.041 1.00 98.69 100 GLY A N 1
ATOM 686 C CA . GLY A 1 100 ? 2.475 -3.126 5.151 1.00 98.69 100 GLY A CA 1
ATOM 687 C C . GLY A 1 100 ? 3.792 -3.900 5.043 1.00 98.69 100 GLY A C 1
ATOM 688 O O . GLY A 1 100 ? 4.262 -4.172 3.938 1.00 98.69 100 GLY A O 1
ATOM 689 N N . VAL A 1 101 ? 4.355 -4.332 6.175 1.00 98.69 101 VAL A N 1
ATOM 690 C CA . VAL A 1 101 ? 5.575 -5.162 6.203 1.00 98.69 101 VAL A CA 1
ATOM 691 C C . VAL A 1 101 ? 5.359 -6.502 5.494 1.00 98.69 101 VAL A C 1
ATOM 693 O O . VAL A 1 101 ? 6.219 -6.933 4.726 1.00 98.69 101 VAL A O 1
ATOM 696 N N . LEU A 1 102 ? 4.209 -7.150 5.702 1.00 98.50 102 LEU A N 1
ATOM 697 C CA . LEU A 1 102 ? 3.871 -8.409 5.033 1.00 98.50 102 LEU A CA 1
ATOM 698 C C . LEU A 1 102 ? 3.740 -8.229 3.518 1.00 98.50 102 LEU A C 1
ATOM 700 O O . LEU A 1 102 ? 4.276 -9.042 2.765 1.00 98.50 102 LEU A O 1
ATOM 704 N N . VAL A 1 103 ? 3.085 -7.161 3.058 1.00 98.56 103 VAL A N 1
ATOM 705 C CA . VAL A 1 103 ? 2.987 -6.829 1.628 1.00 98.56 103 VAL A CA 1
ATOM 706 C C . VAL A 1 103 ? 4.373 -6.560 1.044 1.00 98.56 103 VAL A C 1
ATOM 708 O O . VAL A 1 103 ? 4.691 -7.087 -0.019 1.00 98.56 103 VAL A O 1
ATOM 711 N N . TRP A 1 104 ? 5.226 -5.806 1.739 1.00 98.62 104 TRP A N 1
ATOM 712 C CA . TRP A 1 104 ? 6.605 -5.578 1.303 1.00 98.62 104 TRP A CA 1
ATOM 713 C C . TRP A 1 104 ? 7.375 -6.889 1.153 1.00 98.62 104 TRP A C 1
ATOM 715 O O . TRP A 1 104 ? 7.947 -7.156 0.097 1.00 98.62 104 TRP A O 1
ATOM 725 N N . ALA A 1 105 ? 7.358 -7.727 2.188 1.00 98.31 105 ALA A N 1
ATOM 726 C CA . ALA A 1 105 ? 8.098 -8.978 2.188 1.00 98.31 105 ALA A CA 1
ATOM 727 C C . ALA A 1 105 ? 7.579 -9.934 1.108 1.00 98.31 105 ALA A C 1
ATOM 729 O O . ALA A 1 105 ? 8.367 -10.529 0.389 1.00 98.31 105 ALA A O 1
ATOM 730 N N . THR A 1 106 ? 6.263 -10.070 0.955 1.00 98.19 106 THR A N 1
ATOM 731 C CA . THR A 1 106 ? 5.677 -11.052 0.032 1.00 98.19 106 THR A CA 1
ATOM 732 C C . THR A 1 106 ? 5.586 -10.532 -1.398 1.00 98.19 106 THR A C 1
ATOM 734 O O . THR A 1 106 ? 6.114 -11.152 -2.318 1.00 98.19 106 THR A O 1
ATOM 737 N N . MET A 1 107 ? 4.947 -9.385 -1.614 1.00 97.12 107 MET A N 1
ATOM 738 C CA . MET A 1 107 ? 4.693 -8.872 -2.957 1.00 97.12 107 MET A CA 1
ATOM 739 C C . MET A 1 107 ? 5.919 -8.174 -3.536 1.00 97.12 107 MET A C 1
ATOM 741 O O . MET A 1 107 ? 6.311 -8.476 -4.660 1.00 97.12 107 MET A O 1
ATOM 745 N N . ALA A 1 108 ? 6.553 -7.269 -2.787 1.00 96.12 108 ALA A N 1
ATOM 746 C CA . ALA A 1 108 ? 7.650 -6.468 -3.333 1.00 96.12 108 ALA A CA 1
ATOM 747 C C . ALA A 1 108 ? 8.990 -7.219 -3.357 1.00 96.12 108 ALA A C 1
ATOM 749 O O . ALA A 1 108 ? 9.702 -7.160 -4.359 1.00 96.12 108 ALA A O 1
ATOM 750 N N . ALA A 1 109 ? 9.345 -7.931 -2.285 1.00 97.19 109 ALA A N 1
ATOM 751 C CA . ALA A 1 109 ? 10.645 -8.596 -2.199 1.00 97.19 109 ALA A CA 1
ATOM 752 C C . ALA A 1 109 ? 10.675 -9.976 -2.873 1.00 97.19 109 ALA A C 1
ATOM 754 O O . ALA A 1 109 ? 11.733 -10.374 -3.363 1.00 97.19 109 ALA A O 1
ATOM 755 N N . LEU A 1 110 ? 9.546 -10.696 -2.923 1.00 98.19 110 LEU A N 1
ATOM 756 C CA . LEU A 1 110 ? 9.492 -12.051 -3.486 1.00 98.19 110 LEU A CA 1
ATOM 757 C C . LEU A 1 110 ? 8.766 -12.110 -4.834 1.00 98.19 110 LEU A C 1
ATOM 759 O O . LEU A 1 110 ? 9.353 -12.566 -5.811 1.00 98.19 110 LEU A O 1
ATOM 763 N N . VAL A 1 111 ? 7.515 -11.648 -4.919 1.00 98.31 111 VAL A N 1
ATOM 764 C CA . VAL A 1 111 ? 6.709 -11.811 -6.146 1.00 98.31 111 VAL A CA 1
ATOM 765 C C . VAL A 1 111 ? 7.168 -10.890 -7.277 1.00 98.31 111 VAL A C 1
ATOM 767 O O . VAL A 1 111 ? 7.361 -11.358 -8.396 1.00 98.31 111 VAL A O 1
ATOM 770 N N . MET A 1 112 ? 7.374 -9.600 -7.007 1.00 97.69 112 MET A N 1
ATOM 771 C CA . MET A 1 112 ? 7.753 -8.608 -8.018 1.00 97.69 112 MET A CA 1
ATOM 772 C C . MET A 1 112 ? 9.015 -8.990 -8.815 1.00 97.69 112 MET A C 1
ATOM 774 O O . MET A 1 112 ? 8.928 -8.954 -10.040 1.00 97.69 112 MET A O 1
ATOM 778 N N . PRO A 1 113 ? 10.169 -9.363 -8.217 1.00 97.88 113 PRO A N 1
ATOM 779 C CA . PRO A 1 113 ? 11.352 -9.735 -9.002 1.00 97.88 113 PRO A CA 1
ATOM 780 C C . PRO A 1 113 ? 11.110 -10.949 -9.909 1.00 97.88 113 PRO A C 1
ATOM 782 O O . PRO A 1 113 ? 11.539 -10.939 -11.061 1.00 97.88 113 PRO A O 1
ATOM 785 N N . VAL A 1 114 ? 10.374 -11.961 -9.434 1.00 98.50 114 VAL A N 1
ATOM 786 C CA . VAL A 1 114 ? 10.027 -13.147 -10.239 1.00 98.50 114 VAL A CA 1
ATOM 787 C C . VAL A 1 114 ? 9.096 -12.774 -11.392 1.00 98.50 114 VAL A C 1
ATOM 789 O O . VAL A 1 114 ? 9.304 -13.220 -12.518 1.00 98.50 114 VAL A O 1
ATOM 792 N N . TRP A 1 115 ? 8.095 -11.934 -11.133 1.00 98.38 115 TRP A N 1
ATOM 793 C CA . TRP A 1 115 ? 7.146 -11.481 -12.148 1.00 98.38 115 TRP A CA 1
ATOM 794 C C . TRP A 1 115 ? 7.832 -10.598 -13.199 1.00 98.38 115 TRP A C 1
ATOM 796 O O . TRP A 1 115 ? 7.677 -10.820 -14.394 1.00 98.38 115 TRP A O 1
ATOM 806 N N . LEU A 1 116 ? 8.671 -9.647 -12.786 1.00 98.31 116 LEU A N 1
ATOM 807 C CA . LEU A 1 116 ? 9.445 -8.824 -13.720 1.00 98.31 116 LEU A CA 1
ATOM 808 C C . LEU A 1 116 ? 10.380 -9.670 -14.589 1.00 98.31 116 LEU A C 1
ATOM 810 O O . LEU A 1 116 ? 10.469 -9.440 -15.795 1.00 98.31 116 LEU A O 1
ATOM 814 N N . ALA A 1 117 ? 11.041 -10.670 -14.002 1.00 97.62 117 ALA A N 1
ATOM 815 C CA . ALA A 1 117 ? 11.878 -11.593 -14.756 1.00 97.62 117 ALA A CA 1
ATOM 816 C C . ALA A 1 117 ? 11.059 -12.423 -15.761 1.00 97.62 117 ALA A C 1
ATOM 818 O O . ALA A 1 117 ? 11.494 -12.597 -16.899 1.00 97.62 117 ALA A O 1
ATOM 819 N N . SER A 1 118 ? 9.865 -12.896 -15.384 1.00 97.88 118 SER A N 1
ATOM 820 C CA . SER A 1 118 ? 9.032 -13.734 -16.258 1.00 97.88 118 SER A CA 1
ATOM 821 C C . SER A 1 118 ? 8.470 -12.985 -17.468 1.00 97.88 118 SER A C 1
ATOM 823 O O . SER A 1 118 ? 8.315 -13.584 -18.530 1.00 97.88 118 SER A O 1
ATOM 825 N N . VAL A 1 119 ? 8.222 -11.678 -17.343 1.00 97.56 119 VAL A N 1
ATOM 826 C CA . VAL A 1 119 ? 7.805 -10.810 -18.463 1.00 97.56 119 VAL A CA 1
ATOM 827 C C . VAL A 1 119 ? 8.989 -10.220 -19.242 1.00 97.56 119 VAL A C 1
ATOM 829 O O . VAL A 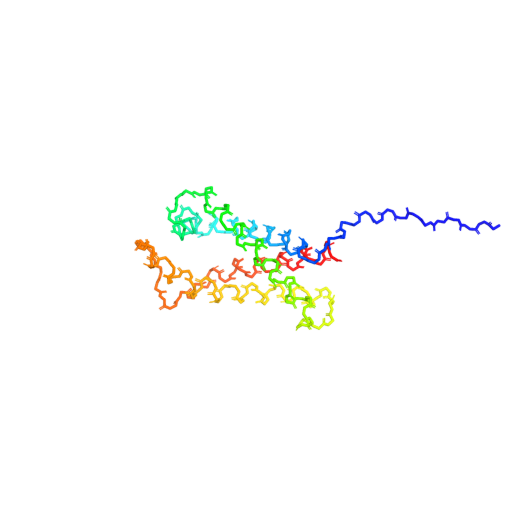1 119 ? 8.787 -9.421 -20.153 1.00 97.56 119 VAL A O 1
ATOM 832 N N . GLY A 1 120 ? 10.228 -10.598 -18.903 1.00 96.50 120 GLY A N 1
ATOM 833 C CA . GLY A 1 120 ? 11.433 -10.164 -19.613 1.00 96.50 120 GLY A CA 1
ATOM 834 C C . GLY A 1 120 ? 11.824 -8.705 -19.366 1.00 96.50 120 GLY A C 1
ATOM 835 O O . GLY A 1 120 ? 12.457 -8.091 -20.225 1.00 96.50 120 GLY A O 1
ATOM 836 N N . PHE A 1 121 ? 11.456 -8.125 -18.219 1.00 96.88 121 PHE A N 1
ATOM 837 C CA . PHE A 1 121 ? 11.838 -6.755 -17.878 1.00 96.88 121 PHE A CA 1
ATOM 838 C C . PHE A 1 121 ? 13.368 -6.653 -17.697 1.00 96.88 121 PHE A C 1
ATOM 840 O O . PHE A 1 121 ? 13.908 -7.287 -16.787 1.00 96.88 121 PHE A O 1
ATOM 847 N N . PRO A 1 122 ? 14.090 -5.839 -18.498 1.00 93.88 122 PRO A N 1
ATOM 848 C CA . PRO A 1 122 ? 15.559 -5.843 -18.499 1.00 93.88 122 PRO A CA 1
ATOM 849 C C . PRO A 1 122 ? 16.200 -5.461 -17.161 1.00 93.88 122 PRO A C 1
ATOM 851 O O . PRO A 1 122 ? 17.298 -5.905 -16.849 1.00 93.88 122 PRO A O 1
ATOM 854 N N . MET A 1 123 ? 15.506 -4.641 -16.367 1.00 94.19 123 MET A N 1
ATOM 855 C CA . MET A 1 123 ? 15.974 -4.149 -15.068 1.00 94.19 123 MET A CA 1
ATOM 856 C C . MET A 1 123 ? 15.316 -4.895 -13.899 1.00 94.19 123 MET A C 1
ATOM 858 O O . MET A 1 123 ? 15.118 -4.315 -12.829 1.00 94.19 123 MET A O 1
ATOM 862 N N . ALA A 1 124 ? 14.916 -6.156 -14.099 1.00 95.69 124 ALA A N 1
ATOM 863 C CA . ALA A 1 124 ? 14.354 -6.974 -13.031 1.00 95.69 124 ALA A CA 1
ATOM 864 C C . ALA A 1 124 ? 15.372 -7.100 -11.877 1.00 95.69 124 ALA A C 1
ATOM 866 O O . ALA A 1 124 ? 16.516 -7.500 -12.109 1.00 95.69 124 ALA A O 1
ATOM 867 N N . PRO A 1 125 ? 14.996 -6.741 -10.637 1.00 94.69 125 PRO A N 1
ATOM 868 C CA . PRO A 1 125 ? 15.909 -6.841 -9.510 1.00 94.69 125 PRO A CA 1
ATOM 869 C C . PRO A 1 125 ? 16.197 -8.313 -9.155 1.00 94.69 125 PRO A C 1
ATOM 871 O O . PRO A 1 125 ? 15.342 -9.172 -9.387 1.00 94.69 125 PRO A O 1
ATOM 874 N N . PRO A 1 126 ? 17.366 -8.623 -8.560 1.00 95.38 126 PRO A N 1
ATOM 875 C CA . PRO A 1 126 ? 17.697 -9.980 -8.129 1.00 95.38 126 PRO A CA 1
ATOM 876 C C . PRO A 1 126 ? 16.672 -10.543 -7.137 1.00 95.38 126 PRO A C 1
ATOM 878 O O . PRO A 1 126 ? 16.165 -9.820 -6.282 1.00 95.38 126 PRO A O 1
ATOM 881 N N . PHE A 1 127 ? 16.394 -11.844 -7.219 1.00 95.94 127 PHE A N 1
ATOM 882 C CA . PHE A 1 127 ? 15.536 -12.533 -6.254 1.00 95.94 127 PHE A CA 1
ATOM 883 C C . PHE A 1 127 ? 16.367 -13.128 -5.098 1.00 95.94 127 PHE A C 1
ATOM 885 O O . PHE A 1 127 ? 17.326 -13.852 -5.378 1.00 95.94 127 PHE A O 1
ATOM 892 N N . PRO A 1 128 ? 15.984 -12.913 -3.820 1.00 95.44 128 PRO A N 1
ATOM 893 C CA . PRO A 1 128 ? 14.938 -12.001 -3.339 1.00 95.44 128 PRO A CA 1
ATOM 894 C C . PRO A 1 128 ? 15.415 -10.535 -3.278 1.00 95.44 128 PRO A C 1
ATOM 896 O O . PRO A 1 128 ? 16.588 -10.265 -3.023 1.00 95.44 128 PRO A O 1
ATOM 899 N N . ASN A 1 129 ? 14.493 -9.579 -3.435 1.00 95.81 129 ASN A N 1
ATOM 900 C CA . ASN A 1 129 ? 14.806 -8.145 -3.476 1.00 95.81 129 ASN A CA 1
ATOM 901 C C . ASN A 1 129 ? 14.368 -7.394 -2.201 1.00 95.81 129 ASN A C 1
ATOM 903 O O . ASN A 1 129 ? 13.402 -6.626 -2.210 1.00 95.81 129 ASN A O 1
ATOM 907 N N . PHE A 1 130 ? 15.082 -7.579 -1.089 1.00 94.06 130 PHE A N 1
ATOM 908 C CA . PHE A 1 130 ? 14.799 -6.870 0.170 1.00 94.06 130 PHE A CA 1
ATOM 909 C C . PHE A 1 130 ? 15.361 -5.438 0.183 1.00 94.06 130 PHE A C 1
ATOM 911 O O . PHE A 1 130 ? 16.309 -5.114 0.898 1.00 94.06 130 PHE A O 1
ATOM 918 N N . ALA A 1 131 ? 14.754 -4.547 -0.602 1.00 91.50 131 ALA A N 1
ATOM 919 C CA . ALA A 1 131 ? 15.135 -3.138 -0.645 1.00 91.50 131 ALA A CA 1
ATOM 920 C C . ALA A 1 131 ? 14.592 -2.369 0.576 1.00 91.50 131 ALA A C 1
ATOM 922 O O . ALA A 1 131 ? 13.390 -2.106 0.674 1.00 91.50 131 ALA A O 1
ATOM 923 N N . VAL A 1 132 ? 15.480 -1.955 1.486 1.00 88.56 132 VAL A N 1
ATOM 924 C CA . VAL A 1 132 ? 15.117 -1.211 2.710 1.00 88.56 132 VAL A CA 1
ATOM 925 C C . VAL A 1 132 ? 14.378 0.110 2.428 1.00 88.56 132 VAL A C 1
ATOM 927 O O . VAL A 1 132 ? 13.385 0.365 3.105 1.00 88.56 132 VAL A O 1
ATOM 930 N N . PRO A 1 133 ? 14.734 0.929 1.414 1.00 89.06 133 PRO A N 1
ATOM 931 C CA . PRO A 1 133 ? 13.942 2.121 1.091 1.00 89.06 133 PRO A CA 1
ATOM 932 C C . PRO A 1 133 ? 12.478 1.807 0.743 1.00 89.06 133 PRO A C 1
ATOM 934 O O . PRO A 1 133 ? 11.582 2.566 1.097 1.00 89.06 133 PRO A O 1
ATOM 937 N N . SER A 1 134 ? 12.221 0.654 0.114 1.00 94.00 134 SER A N 1
ATOM 938 C CA . SER A 1 134 ? 10.865 0.197 -0.210 1.00 94.00 134 SER A CA 1
ATOM 939 C C . SER A 1 134 ? 10.070 -0.190 1.042 1.00 94.00 134 SER A C 1
ATOM 941 O O . SER A 1 134 ? 8.859 0.028 1.078 1.00 94.00 134 SER A O 1
ATOM 943 N N . LEU A 1 135 ? 10.725 -0.687 2.102 1.00 97.25 135 LEU A N 1
ATOM 944 C CA . LEU A 1 135 ? 10.057 -1.013 3.370 1.00 97.25 135 LEU A CA 1
ATOM 945 C C . LEU A 1 135 ? 9.370 0.219 3.969 1.00 97.25 135 LEU A C 1
ATOM 947 O O . LEU A 1 135 ? 8.221 0.125 4.394 1.00 97.25 135 LEU A O 1
ATOM 951 N N . LEU A 1 136 ? 10.034 1.381 3.944 1.00 97.56 136 LEU A N 1
ATOM 952 C CA . LEU A 1 136 ? 9.456 2.642 4.415 1.00 97.56 136 LEU A CA 1
ATOM 953 C C . LEU A 1 136 ? 8.130 2.948 3.707 1.00 97.56 136 LEU A C 1
ATOM 955 O O . LEU A 1 136 ? 7.130 3.227 4.365 1.00 97.56 136 LEU A O 1
ATOM 959 N N . TRP A 1 137 ? 8.104 2.863 2.376 1.00 97.69 137 TRP A N 1
ATOM 960 C CA . TRP A 1 137 ? 6.905 3.161 1.587 1.00 97.69 137 TRP A CA 1
ATOM 961 C C . TRP A 1 137 ? 5.747 2.228 1.945 1.00 97.69 137 TRP A C 1
ATOM 963 O O . TRP A 1 137 ? 4.610 2.672 2.082 1.00 97.69 137 TRP A O 1
ATOM 973 N N . HIS A 1 138 ? 6.039 0.945 2.154 1.00 98.62 138 HIS A N 1
ATOM 974 C CA . HIS A 1 138 ? 5.031 -0.051 2.504 1.00 98.62 138 HIS A CA 1
ATOM 975 C C . HIS A 1 138 ? 4.530 0.081 3.948 1.00 98.62 138 HIS A C 1
ATOM 977 O O . HIS A 1 138 ? 3.347 -0.134 4.209 1.00 98.62 138 HIS A O 1
ATOM 983 N N . VAL A 1 139 ? 5.394 0.474 4.887 1.00 98.62 139 VAL A N 1
ATOM 984 C CA . VAL A 1 139 ? 4.978 0.825 6.254 1.00 98.62 139 VAL A CA 1
ATOM 985 C C . VAL A 1 139 ? 4.049 2.038 6.230 1.00 98.62 139 VAL A C 1
ATOM 987 O O . VAL A 1 139 ? 3.019 2.023 6.901 1.00 98.62 139 VAL A O 1
ATOM 990 N N . VAL A 1 140 ? 4.359 3.053 5.417 1.00 98.44 140 VAL A N 1
ATOM 991 C CA . VAL A 1 140 ? 3.488 4.225 5.233 1.00 98.44 140 VAL A CA 1
ATOM 992 C C . VAL A 1 140 ? 2.153 3.831 4.598 1.00 98.44 140 VAL A C 1
ATOM 994 O O . VAL A 1 140 ? 1.111 4.252 5.098 1.00 98.44 140 VAL A O 1
ATOM 997 N N . TYR A 1 141 ? 2.163 2.978 3.567 1.00 98.75 141 TYR A N 1
ATOM 998 C CA . TYR A 1 141 ? 0.951 2.389 2.988 1.00 98.75 141 TYR A CA 1
ATOM 999 C C . TYR A 1 141 ? 0.083 1.730 4.068 1.00 98.75 141 TYR A C 1
ATOM 1001 O O . TYR A 1 141 ? -1.091 2.069 4.216 1.00 98.75 141 TYR A O 1
ATOM 1009 N N . GLY A 1 142 ? 0.673 0.824 4.850 1.00 98.69 142 GLY A N 1
ATOM 1010 C CA . GLY A 1 142 ? -0.026 0.064 5.880 1.00 98.69 142 GLY A CA 1
ATOM 1011 C C . GLY A 1 142 ? -0.564 0.942 7.011 1.00 98.69 142 GLY A C 1
ATOM 1012 O O . GLY A 1 142 ? -1.706 0.775 7.439 1.00 98.69 142 GLY A O 1
ATOM 1013 N N . GLY A 1 143 ? 0.228 1.916 7.462 1.00 98.50 143 GLY A N 1
ATOM 1014 C CA . GLY A 1 143 ? -0.177 2.881 8.483 1.00 98.50 143 GLY A CA 1
ATOM 1015 C C . GLY A 1 143 ? -1.330 3.775 8.025 1.00 98.50 143 GLY A C 1
ATOM 1016 O O . GLY A 1 143 ? -2.318 3.912 8.745 1.00 98.50 143 GLY A O 1
ATOM 1017 N N . ALA A 1 144 ? -1.245 4.334 6.814 1.00 98.69 144 ALA A N 1
ATOM 1018 C CA . ALA A 1 144 ? -2.312 5.151 6.235 1.00 98.69 144 ALA A CA 1
ATOM 1019 C C . ALA A 1 144 ? -3.599 4.340 6.029 1.00 98.69 144 ALA A C 1
ATOM 1021 O O . ALA A 1 144 ? -4.685 4.801 6.377 1.00 98.69 144 ALA A O 1
ATOM 1022 N N . LEU A 1 145 ? -3.474 3.106 5.539 1.00 98.69 145 LEU A N 1
ATOM 1023 C CA . LEU A 1 145 ? -4.588 2.180 5.392 1.00 98.69 145 LEU A CA 1
ATOM 1024 C C . LEU A 1 145 ? -5.267 1.882 6.734 1.00 98.69 145 LEU A C 1
ATOM 1026 O O . LEU A 1 145 ? -6.487 2.003 6.833 1.00 98.69 145 LEU A O 1
ATOM 1030 N N . GLY A 1 146 ? -4.495 1.545 7.771 1.00 97.81 146 GLY A N 1
ATOM 1031 C CA . GLY A 1 146 ? -5.028 1.289 9.110 1.00 97.81 146 GLY A CA 1
ATOM 1032 C C . GLY A 1 146 ? -5.711 2.522 9.706 1.00 97.81 146 GLY A C 1
ATOM 1033 O O . GLY A 1 146 ? -6.791 2.406 10.281 1.00 97.81 146 GLY A O 1
ATOM 1034 N N . ALA A 1 147 ? -5.127 3.708 9.516 1.00 98.00 147 ALA A N 1
ATOM 1035 C CA . ALA A 1 147 ? -5.692 4.967 9.997 1.00 98.00 147 ALA A CA 1
ATOM 1036 C C . ALA A 1 147 ? -7.025 5.298 9.318 1.00 98.00 147 ALA A C 1
ATOM 1038 O O . ALA A 1 147 ? -8.004 5.594 9.999 1.00 98.00 147 ALA A O 1
ATOM 1039 N N . VAL A 1 148 ? -7.093 5.191 7.990 1.00 97.62 148 VAL A N 1
ATOM 1040 C CA . VAL A 1 148 ? -8.345 5.396 7.251 1.00 97.62 148 VAL A CA 1
ATOM 1041 C C . VAL A 1 148 ? -9.384 4.364 7.665 1.00 97.62 148 VAL A C 1
ATOM 1043 O O . VAL A 1 148 ? -10.529 4.734 7.908 1.00 97.62 148 VAL A O 1
ATOM 1046 N N . TYR A 1 149 ? -8.988 3.096 7.808 1.00 96.62 149 TYR A N 1
ATOM 1047 C CA . TYR A 1 149 ? -9.891 2.033 8.236 1.00 96.62 149 TYR A CA 1
ATOM 1048 C C . TYR A 1 149 ? -10.518 2.335 9.602 1.00 96.62 149 TYR A C 1
ATOM 1050 O O . TYR A 1 149 ? -11.721 2.175 9.745 1.00 96.62 149 TYR A O 1
ATOM 1058 N N . VAL A 1 150 ? -9.740 2.829 10.574 1.00 95.75 150 VAL A N 1
ATOM 1059 C CA . VAL A 1 150 ? -10.252 3.265 11.889 1.00 95.75 150 VAL A CA 1
ATOM 1060 C C . VAL A 1 150 ? -11.276 4.395 11.768 1.00 95.75 150 VAL A C 1
ATOM 1062 O O . VAL A 1 150 ? -12.238 4.429 12.524 1.00 95.75 150 VAL A O 1
ATOM 1065 N N . VAL A 1 151 ? -11.061 5.340 10.853 1.00 94.94 151 VAL A N 1
ATOM 1066 C CA . VAL A 1 151 ? -11.914 6.532 10.728 1.00 94.94 151 VAL A CA 1
ATOM 1067 C C . VAL A 1 151 ? -13.254 6.218 10.062 1.00 94.94 151 VAL A C 1
ATOM 1069 O O . VAL A 1 151 ? -14.259 6.838 10.399 1.00 94.94 151 VAL A O 1
ATOM 1072 N N . VAL A 1 152 ? -13.281 5.290 9.102 1.00 93.69 152 VAL A N 1
ATOM 1073 C CA . VAL A 1 152 ? -14.465 5.040 8.253 1.00 93.69 152 VAL A CA 1
ATOM 1074 C C . VAL A 1 152 ? -15.200 3.735 8.580 1.00 93.69 152 VAL A C 1
ATOM 1076 O O . VAL A 1 152 ? -16.143 3.371 7.869 1.00 93.69 152 VAL A O 1
ATOM 1079 N N . ARG A 1 153 ? -14.774 3.003 9.618 1.00 87.50 153 ARG A N 1
ATOM 1080 C CA . ARG A 1 153 ? -15.384 1.735 10.034 1.00 87.50 153 ARG A CA 1
ATOM 1081 C C . ARG A 1 153 ? -15.819 1.747 11.486 1.00 87.50 153 ARG A C 1
ATOM 1083 O O . ARG A 1 153 ? -16.979 1.313 11.691 1.00 87.50 153 ARG A O 1
#